Protein AF-A0A920JNF4-F1 (afdb_monomer_lite)

Foldseek 3Di:
DPPPCVVVVVVLVVQLVVDPDPVSLVVSLCCQPNCPHPLVVLLVVLVPDDPVVNVVSVVVSVVSNVVSVVSSVVSVVVVVPPD

Structure (mmCIF, N/CA/C/O backbone):
data_AF-A0A920JNF4-F1
#
_entry.id   AF-A0A920JNF4-F1
#
loop_
_atom_site.group_PDB
_atom_site.id
_atom_site.type_symbol
_atom_site.label_atom_id
_atom_site.label_alt_id
_atom_site.label_comp_id
_atom_site.label_asym_id
_atom_site.label_entity_id
_atom_site.label_seq_id
_atom_site.pdbx_PDB_ins_code
_atom_site.Cartn_x
_atom_site.Cartn_y
_atom_site.Cartn_z
_atom_site.occupancy
_atom_site.B_iso_or_equiv
_atom_site.auth_seq_id
_atom_site.auth_comp_id
_atom_site.auth_asym_id
_atom_site.auth_atom_id
_atom_site.pdbx_PDB_model_num
ATOM 1 N N . MET A 1 1 ? -10.647 17.371 3.585 1.00 35.12 1 MET A N 1
ATOM 2 C CA . MET A 1 1 ? -10.683 16.187 2.698 1.00 35.12 1 MET A CA 1
ATOM 3 C C . MET A 1 1 ? -9.297 15.559 2.749 1.00 35.12 1 MET A C 1
ATOM 5 O O . MET A 1 1 ? -8.333 16.288 2.573 1.00 35.12 1 MET A O 1
ATOM 9 N N . ASN A 1 2 ? -9.191 14.284 3.141 1.00 41.91 2 ASN A N 1
ATOM 10 C CA . ASN A 1 2 ? -7.923 13.590 3.410 1.00 41.91 2 ASN A CA 1
ATOM 11 C C . ASN A 1 2 ? -7.211 13.225 2.096 1.00 41.91 2 ASN A C 1
ATOM 13 O O . ASN A 1 2 ? -7.511 12.199 1.493 1.00 41.91 2 ASN A O 1
ATOM 17 N N . THR A 1 3 ? -6.286 14.073 1.645 1.00 41.19 3 THR A N 1
ATOM 18 C CA . THR A 1 3 ? -5.610 13.944 0.338 1.00 41.19 3 THR A CA 1
ATOM 19 C C . THR A 1 3 ? -4.205 13.324 0.417 1.00 41.19 3 THR A C 1
ATOM 21 O O . THR A 1 3 ? -3.434 13.440 -0.529 1.00 41.19 3 THR A O 1
ATOM 24 N N . SER A 1 4 ? -3.823 12.665 1.518 1.00 57.12 4 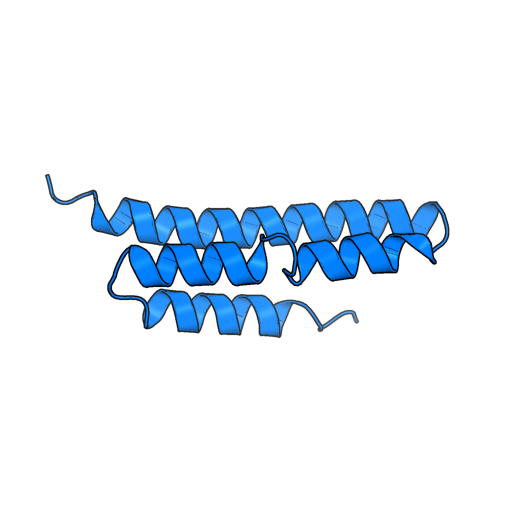SER A N 1
ATOM 25 C CA . SER A 1 4 ? -2.426 12.217 1.706 1.00 57.12 4 SER A CA 1
ATOM 26 C C . SER A 1 4 ? -2.041 10.951 0.926 1.00 57.12 4 SER A C 1
ATOM 28 O O . SER A 1 4 ? -0.861 10.722 0.673 1.00 57.12 4 SER A O 1
ATOM 30 N N . TYR A 1 5 ? -3.005 10.127 0.505 1.00 63.75 5 TYR A N 1
ATOM 31 C CA . TYR A 1 5 ? -2.706 8.810 -0.082 1.00 63.75 5 TYR A CA 1
ATOM 32 C C . TYR A 1 5 ? -2.677 8.779 -1.612 1.00 63.75 5 TYR A C 1
ATOM 34 O O . TYR A 1 5 ? -2.062 7.882 -2.189 1.00 63.75 5 TYR A O 1
ATOM 42 N N . SER A 1 6 ? -3.293 9.755 -2.284 1.00 68.50 6 SER A N 1
ATOM 43 C CA . SER A 1 6 ? -3.264 9.844 -3.749 1.00 68.50 6 SER A CA 1
ATOM 44 C C . SER A 1 6 ? -1.841 10.039 -4.270 1.00 68.50 6 SER A C 1
ATOM 46 O O . SER A 1 6 ? -1.456 9.400 -5.246 1.00 68.50 6 SER A O 1
ATOM 48 N N . SER A 1 7 ? -1.035 10.850 -3.579 1.00 74.06 7 SER A N 1
ATOM 49 C CA . SER A 1 7 ? 0.378 11.038 -3.922 1.00 74.06 7 SER A CA 1
ATOM 50 C C . SER A 1 7 ? 1.173 9.745 -3.766 1.00 74.06 7 SER A C 1
ATOM 52 O O . SER A 1 7 ? 1.972 9.423 -4.636 1.00 74.06 7 SER A O 1
ATOM 54 N N . LEU A 1 8 ? 0.897 8.959 -2.718 1.00 73.50 8 LEU A N 1
ATOM 55 C CA . LEU A 1 8 ? 1.570 7.683 -2.470 1.00 73.50 8 LEU A CA 1
ATOM 56 C C . LEU A 1 8 ? 1.289 6.661 -3.581 1.00 73.50 8 LEU A C 1
ATOM 58 O O . LEU A 1 8 ? 2.204 5.993 -4.056 1.00 73.50 8 LEU A O 1
ATOM 62 N N . LEU A 1 9 ? 0.027 6.553 -4.007 1.00 76.06 9 LEU A N 1
ATOM 63 C CA . LEU A 1 9 ? -0.368 5.676 -5.112 1.00 76.06 9 LEU A CA 1
ATOM 64 C C . LEU A 1 9 ? 0.246 6.128 -6.438 1.00 76.06 9 LEU A C 1
ATOM 66 O O . LEU A 1 9 ? 0.716 5.292 -7.202 1.00 76.06 9 LEU A O 1
ATOM 70 N N . ASN A 1 10 ? 0.289 7.436 -6.691 1.00 82.00 10 ASN A N 1
ATOM 71 C CA . ASN A 1 10 ? 0.902 7.992 -7.892 1.00 82.00 10 ASN A CA 1
ATOM 72 C C . ASN A 1 10 ? 2.421 7.737 -7.940 1.00 82.00 10 ASN A C 1
ATOM 74 O O . ASN A 1 10 ? 2.944 7.354 -8.985 1.00 82.00 10 ASN A O 1
ATOM 78 N N . ASP A 1 11 ? 3.125 7.896 -6.816 1.00 80.75 11 ASP A N 1
ATOM 79 C CA . ASP A 1 11 ? 4.555 7.574 -6.699 1.00 80.75 11 ASP A CA 1
ATOM 80 C C . ASP A 1 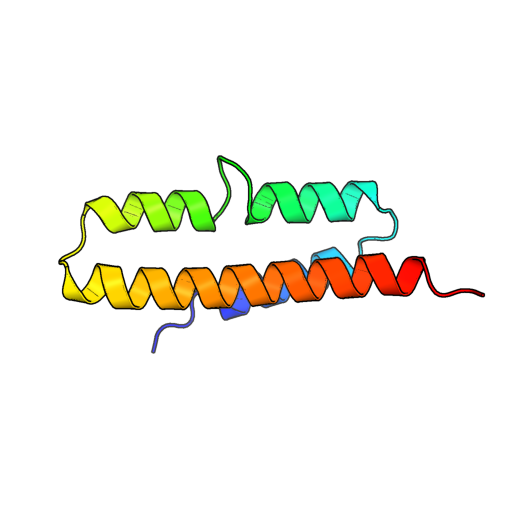11 ? 4.824 6.082 -6.902 1.00 80.75 11 ASP A C 1
ATOM 82 O O . ASP A 1 11 ? 5.749 5.691 -7.622 1.00 80.75 11 ASP A O 1
ATOM 86 N N . LEU A 1 12 ? 3.971 5.237 -6.317 1.00 81.94 12 LEU A N 1
ATOM 87 C CA . LEU A 1 12 ? 4.039 3.798 -6.510 1.00 81.94 12 LEU A CA 1
ATOM 88 C C . LEU A 1 12 ? 3.826 3.429 -7.977 1.00 81.94 12 LEU A C 1
ATOM 90 O O . LEU A 1 12 ? 4.589 2.641 -8.522 1.00 81.94 12 LEU A O 1
ATOM 94 N N . GLN A 1 13 ? 2.827 4.017 -8.630 1.00 81.19 13 GLN A N 1
ATOM 95 C CA . GLN A 1 13 ? 2.503 3.737 -10.023 1.00 81.19 13 GLN A CA 1
ATOM 96 C C . GLN A 1 13 ? 3.618 4.201 -10.967 1.00 81.19 13 GLN A C 1
ATOM 98 O O . GLN A 1 13 ? 4.006 3.447 -11.852 1.00 81.19 13 GLN A O 1
ATOM 103 N N . LYS A 1 14 ? 4.223 5.371 -10.719 1.00 83.56 14 LYS A N 1
ATOM 104 C CA . LYS A 1 14 ? 5.435 5.811 -11.429 1.00 83.56 14 LYS A CA 1
ATOM 105 C C . LYS A 1 14 ? 6.609 4.862 -11.209 1.00 83.56 14 LYS A C 1
ATOM 107 O O . LYS A 1 14 ? 7.302 4.528 -12.167 1.00 83.56 14 LYS A O 1
ATOM 112 N N . SER A 1 15 ? 6.831 4.417 -9.973 1.00 82.25 15 SER A N 1
ATOM 113 C CA . SER A 1 15 ? 7.903 3.466 -9.664 1.00 82.25 15 SER A CA 1
ATOM 114 C C . SER A 1 15 ? 7.661 2.123 -10.352 1.00 82.25 15 SER A C 1
ATOM 116 O O . SER A 1 15 ? 8.587 1.559 -10.917 1.00 82.25 15 SER A O 1
ATOM 118 N N . LEU A 1 16 ? 6.415 1.642 -10.383 1.00 81.12 16 LEU A N 1
ATOM 119 C CA . LEU A 1 16 ? 6.004 0.438 -11.110 1.00 81.12 16 L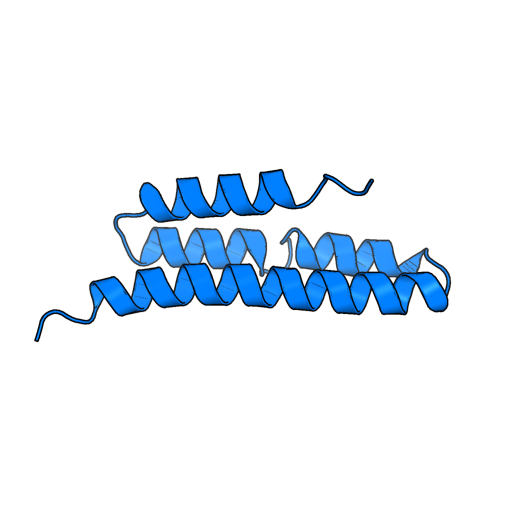EU A CA 1
ATOM 120 C C . LEU A 1 16 ? 6.157 0.570 -12.625 1.00 81.12 16 LEU A C 1
ATOM 122 O O . LEU A 1 16 ? 6.430 -0.424 -13.295 1.00 81.12 16 LEU A O 1
ATOM 126 N N . ASP A 1 17 ? 5.959 1.763 -13.178 1.00 80.31 17 ASP A N 1
ATOM 127 C CA . ASP A 1 17 ? 6.132 2.017 -14.607 1.00 80.31 17 ASP A CA 1
ATOM 128 C C . ASP A 1 17 ? 7.612 2.007 -15.009 1.00 80.31 17 ASP A C 1
ATOM 130 O O . ASP A 1 17 ? 7.987 1.339 -15.970 1.00 80.31 17 ASP A O 1
ATOM 134 N N . ASN A 1 18 ? 8.464 2.635 -14.191 1.00 79.25 18 ASN A N 1
ATOM 135 C CA . ASN A 1 18 ? 9.922 2.634 -14.360 1.00 79.25 18 ASN A CA 1
ATOM 136 C C . ASN A 1 18 ? 10.576 1.292 -13.990 1.00 79.25 18 ASN A C 1
ATOM 138 O O . ASN A 1 18 ? 11.700 1.000 -14.404 1.00 79.25 18 ASN A O 1
ATOM 142 N N . CYS A 1 19 ? 9.892 0.466 -13.201 1.00 78.25 19 CYS A N 1
ATOM 143 C CA . CYS A 1 19 ? 10.396 -0.819 -12.757 1.00 78.25 19 CYS A CA 1
ATOM 144 C C . CYS A 1 19 ? 10.407 -1.831 -13.913 1.00 78.25 19 CYS A C 1
ATOM 146 O O . CYS A 1 19 ? 9.387 -2.419 -14.271 1.00 78.25 19 CYS A O 1
ATOM 148 N N . THR A 1 20 ? 11.596 -2.078 -14.456 1.00 73.81 20 THR A N 1
ATOM 149 C CA . THR A 1 20 ? 11.857 -3.042 -15.540 1.00 73.81 20 THR A CA 1
ATOM 150 C C . THR A 1 20 ? 12.383 -4.391 -15.045 1.00 73.81 20 THR A C 1
ATOM 152 O O . THR A 1 20 ? 12.541 -5.319 -15.834 1.00 73.81 20 THR A O 1
ATOM 155 N N . SER A 1 21 ? 12.646 -4.527 -13.742 1.00 78.25 21 SER A N 1
ATOM 156 C CA . SER A 1 21 ? 13.224 -5.733 -13.147 1.00 78.25 21 SER A CA 1
ATOM 157 C C . SER A 1 21 ? 12.460 -6.162 -11.900 1.00 78.25 21 SER A C 1
ATOM 159 O O . SER A 1 21 ? 12.150 -5.338 -11.040 1.00 78.25 21 SER A O 1
ATOM 161 N N . SER A 1 22 ? 12.231 -7.469 -11.745 1.00 76.94 22 SER A N 1
ATOM 162 C CA . SER A 1 22 ? 11.549 -8.050 -10.579 1.00 76.94 22 SER A CA 1
ATOM 163 C C . SER A 1 22 ? 12.187 -7.654 -9.242 1.00 76.94 22 SER A C 1
ATOM 165 O O . SER A 1 22 ? 11.506 -7.606 -8.220 1.00 76.94 22 SER A O 1
ATOM 167 N N . ASN A 1 23 ? 13.480 -7.318 -9.242 1.00 80.44 23 ASN A N 1
ATOM 168 C CA . ASN A 1 23 ? 14.204 -6.897 -8.045 1.00 80.44 23 ASN A CA 1
ATOM 169 C C . ASN A 1 23 ? 13.788 -5.499 -7.548 1.00 80.44 23 ASN A C 1
ATOM 171 O O . ASN A 1 23 ? 13.617 -5.293 -6.345 1.00 80.44 23 ASN A O 1
ATOM 175 N N . GLU A 1 24 ? 13.596 -4.544 -8.463 1.00 82.44 24 GLU A N 1
ATOM 176 C CA . GLU A 1 24 ? 13.106 -3.194 -8.136 1.00 82.44 24 GLU A CA 1
ATOM 177 C C . GLU A 1 24 ? 11.658 -3.259 -7.645 1.00 82.44 24 GLU A C 1
ATOM 179 O O . GLU A 1 24 ? 11.304 -2.628 -6.651 1.00 82.44 24 GLU A O 1
ATOM 184 N N . LEU A 1 25 ? 10.851 -4.128 -8.256 1.00 82.25 25 LEU A N 1
ATOM 185 C CA . LEU A 1 25 ? 9.467 -4.361 -7.864 1.00 82.25 25 LEU A CA 1
ATOM 186 C C . LEU A 1 25 ? 9.381 -4.836 -6.405 1.00 82.25 25 LEU A C 1
ATOM 188 O O . LEU A 1 25 ? 8.601 -4.315 -5.603 1.00 82.25 25 LEU A O 1
ATOM 192 N N . TYR A 1 26 ? 10.238 -5.793 -6.042 1.00 80.62 26 TYR A N 1
ATOM 193 C CA . TYR A 1 26 ? 10.350 -6.308 -4.680 1.00 80.62 26 TYR A CA 1
ATOM 194 C C . TYR A 1 26 ? 10.867 -5.256 -3.694 1.00 80.62 26 TYR A C 1
ATOM 196 O O . TYR A 1 26 ? 10.386 -5.195 -2.559 1.00 80.62 26 TYR A O 1
ATOM 204 N N . LYS A 1 27 ? 11.808 -4.401 -4.113 1.00 83.00 27 LYS A N 1
ATOM 205 C CA . LYS A 1 27 ? 12.264 -3.254 -3.314 1.00 83.00 27 LYS A CA 1
ATOM 206 C C . LYS A 1 27 ? 11.133 -2.276 -3.046 1.00 83.00 27 LYS A C 1
ATOM 208 O O . LYS A 1 27 ? 10.937 -1.924 -1.891 1.00 83.00 27 LYS A O 1
ATOM 213 N N . ILE A 1 28 ? 10.369 -1.882 -4.064 1.00 82.69 28 ILE A N 1
ATOM 214 C CA . ILE A 1 28 ? 9.207 -0.995 -3.916 1.00 82.69 28 ILE A CA 1
ATOM 215 C C . ILE A 1 28 ? 8.216 -1.640 -2.944 1.00 82.69 28 ILE A C 1
ATOM 217 O O . ILE A 1 28 ? 7.873 -1.049 -1.925 1.00 82.69 28 ILE A O 1
ATOM 221 N N . LYS A 1 29 ? 7.850 -2.906 -3.154 1.00 81.44 29 LYS A N 1
ATOM 222 C CA . LYS A 1 29 ? 6.991 -3.643 -2.216 1.00 81.44 29 LYS A CA 1
ATOM 223 C C . LYS A 1 29 ? 7.515 -3.586 -0.780 1.00 81.44 29 LYS A C 1
ATOM 225 O O . LYS A 1 29 ? 6.759 -3.284 0.137 1.00 81.44 29 LYS A O 1
ATOM 230 N N . SER A 1 30 ? 8.804 -3.842 -0.579 1.00 81.50 30 SER A N 1
ATOM 231 C CA . SER A 1 30 ? 9.437 -3.837 0.743 1.00 81.50 30 SER A CA 1
ATOM 232 C C . SER A 1 30 ? 9.536 -2.431 1.352 1.00 81.50 30 SER A C 1
ATOM 234 O O . SER A 1 30 ? 9.364 -2.266 2.554 1.00 81.50 30 SER A O 1
ATOM 236 N N . THR A 1 31 ? 9.734 -1.388 0.551 1.00 79.88 31 THR A N 1
ATOM 237 C CA . THR A 1 31 ? 9.754 0.004 1.022 1.00 79.88 31 THR A CA 1
ATOM 238 C C . THR A 1 31 ? 8.364 0.470 1.448 1.00 79.88 31 THR A C 1
ATOM 240 O O . THR A 1 31 ? 8.240 1.191 2.432 1.00 79.88 31 THR A O 1
ATOM 243 N N . PHE A 1 32 ? 7.303 0.031 0.767 1.00 76.50 32 PHE A N 1
ATOM 244 C CA . PHE A 1 32 ? 5.933 0.448 1.080 1.00 76.50 32 PHE A CA 1
ATOM 245 C C . PHE A 1 32 ? 5.267 -0.430 2.158 1.00 76.50 32 PHE A C 1
ATOM 247 O O . PHE A 1 32 ? 4.612 0.101 3.059 1.00 76.50 32 PHE A O 1
ATOM 254 N N . LEU A 1 33 ? 5.463 -1.756 2.110 1.00 73.62 33 LEU A N 1
ATOM 255 C CA . LEU A 1 33 ? 4.867 -2.740 3.030 1.00 73.62 33 LEU A CA 1
ATOM 256 C C . LEU A 1 33 ? 5.826 -3.312 4.088 1.00 73.62 33 LEU A C 1
ATOM 258 O O . LEU A 1 33 ? 5.383 -4.051 4.968 1.00 73.62 33 LEU A O 1
ATOM 262 N N . GLY A 1 34 ? 7.128 -3.051 4.006 1.00 67.69 34 GLY A N 1
ATOM 263 C CA . GLY A 1 34 ? 8.107 -3.661 4.907 1.00 67.69 34 GLY A CA 1
ATOM 264 C C . GLY A 1 34 ? 8.088 -3.089 6.324 1.00 67.69 34 GLY A C 1
ATOM 265 O O . GLY A 1 34 ? 7.286 -2.230 6.684 1.00 67.69 34 GLY A O 1
ATOM 266 N N . LYS A 1 35 ? 9.037 -3.552 7.148 1.00 54.72 35 LYS A N 1
ATOM 267 C CA . LYS A 1 35 ? 9.140 -3.208 8.583 1.00 54.72 35 LYS A CA 1
ATOM 268 C C . LYS A 1 35 ? 9.295 -1.708 8.885 1.00 54.72 35 LYS A C 1
ATOM 270 O O . LYS A 1 35 ? 8.990 -1.301 9.998 1.00 54.72 35 LYS A O 1
ATOM 275 N N . LYS A 1 36 ? 9.771 -0.906 7.925 1.00 52.94 36 LYS A N 1
ATOM 276 C CA . LYS A 1 36 ? 9.845 0.570 7.994 1.00 52.94 36 LYS A CA 1
ATOM 277 C C . LYS A 1 36 ? 8.932 1.255 6.966 1.00 52.94 36 LYS A C 1
ATOM 279 O O . LYS A 1 36 ? 9.144 2.416 6.638 1.00 52.94 36 LYS A O 1
ATOM 284 N N . GLY A 1 37 ? 7.973 0.526 6.402 1.00 65.56 37 GLY A N 1
ATOM 285 C CA . GLY A 1 37 ? 7.110 1.059 5.360 1.00 65.56 37 GLY A CA 1
ATOM 286 C C . GLY A 1 37 ? 6.099 2.063 5.893 1.00 65.56 37 GLY A C 1
ATOM 287 O O . GLY A 1 37 ? 5.816 2.101 7.093 1.00 65.56 37 GLY A O 1
ATOM 288 N N . ILE A 1 38 ? 5.521 2.848 4.979 1.00 69.88 38 ILE A N 1
ATOM 289 C CA . ILE A 1 38 ? 4.505 3.862 5.298 1.00 69.88 38 ILE A CA 1
ATOM 290 C C . ILE A 1 38 ? 3.379 3.244 6.138 1.00 69.88 38 ILE A C 1
ATOM 292 O O . ILE A 1 38 ? 2.942 3.835 7.121 1.00 69.88 38 ILE A O 1
ATOM 296 N N . LEU A 1 39 ? 2.981 2.006 5.826 1.00 71.12 39 LEU A N 1
ATOM 297 C CA . LEU A 1 39 ? 1.971 1.282 6.595 1.00 71.12 39 LEU A CA 1
ATOM 298 C C . LEU A 1 39 ? 2.407 1.009 8.037 1.00 71.12 39 LEU A C 1
ATOM 300 O O . LEU A 1 39 ? 1.609 1.195 8.944 1.00 71.12 39 LEU A O 1
ATOM 304 N N . ALA A 1 40 ? 3.654 0.595 8.272 1.00 70.94 40 ALA A N 1
ATOM 305 C CA . ALA A 1 40 ? 4.151 0.320 9.619 1.00 70.94 40 ALA A CA 1
ATOM 306 C C . ALA A 1 40 ? 4.222 1.599 10.472 1.00 70.94 40 ALA A C 1
ATOM 308 O O . ALA A 1 40 ? 3.809 1.569 11.631 1.00 70.94 40 ALA A O 1
ATOM 309 N N . SER A 1 41 ? 4.662 2.728 9.896 1.00 70.19 41 SER A N 1
ATOM 310 C CA . SER A 1 41 ? 4.609 4.033 10.579 1.00 70.19 41 SER A CA 1
ATOM 311 C C . SER A 1 41 ? 3.179 4.445 10.901 1.00 70.19 41 SER A C 1
ATOM 313 O O . SER A 1 41 ? 2.903 4.817 12.035 1.00 70.19 41 SER A O 1
ATOM 315 N N . GLN A 1 42 ? 2.252 4.297 9.956 1.00 70.88 42 GLN A N 1
ATOM 316 C CA . GLN A 1 42 ? 0.846 4.649 10.163 1.00 70.88 42 GLN A CA 1
ATOM 317 C C . GLN A 1 42 ? 0.157 3.730 11.190 1.00 70.88 42 GLN A C 1
ATOM 319 O O . GLN A 1 42 ? -0.634 4.185 12.015 1.00 70.88 42 GLN A O 1
ATOM 324 N N . PHE A 1 43 ? 0.517 2.441 11.225 1.00 70.94 43 PHE A N 1
ATOM 325 C CA . PHE A 1 43 ? 0.116 1.519 12.293 1.00 70.94 43 PHE A CA 1
ATOM 326 C C . PHE A 1 43 ? 0.697 1.901 13.659 1.00 70.94 43 PHE A C 1
ATOM 328 O O . PHE A 1 43 ? 0.054 1.668 14.682 1.00 70.94 43 PHE A O 1
ATOM 335 N N . ASN A 1 44 ? 1.890 2.493 13.695 1.00 68.81 44 ASN A N 1
ATOM 336 C CA . ASN A 1 44 ? 2.497 2.969 14.932 1.00 68.81 44 ASN A CA 1
ATOM 337 C C . ASN A 1 44 ? 1.896 4.310 15.391 1.00 68.81 44 ASN A C 1
ATOM 339 O O . ASN A 1 44 ? 1.670 4.495 16.586 1.00 68.81 44 ASN A O 1
ATOM 343 N N . GLU A 1 45 ? 1.543 5.203 14.462 1.00 68.38 45 GLU A N 1
ATOM 344 C CA . GLU A 1 45 ? 0.753 6.413 14.736 1.00 68.38 45 GLU A CA 1
ATOM 345 C C . GLU A 1 45 ? -0.639 6.063 15.284 1.00 68.38 45 GLU A C 1
ATOM 347 O O . GLU A 1 45 ? -1.138 6.746 16.180 1.00 68.38 45 GLU A O 1
ATOM 352 N N . MET A 1 46 ? -1.201 4.909 14.890 1.00 69.06 46 MET A N 1
ATOM 353 C CA . MET A 1 46 ? -2.431 4.359 15.476 1.00 69.06 46 MET A CA 1
ATOM 354 C C . MET A 1 46 ? -2.372 4.042 16.976 1.00 69.06 46 MET A C 1
ATOM 356 O O . MET A 1 46 ? -3.410 3.778 17.590 1.00 69.06 46 MET A O 1
ATOM 360 N N . ARG A 1 47 ? -1.191 4.070 17.601 1.00 64.50 47 ARG A N 1
ATOM 361 C CA . ARG A 1 47 ? -1.054 3.893 19.051 1.00 64.50 47 ARG A CA 1
ATOM 362 C C . ARG A 1 47 ? -1.540 5.108 19.851 1.00 64.50 47 ARG A C 1
ATOM 364 O O . ARG A 1 47 ? -1.890 4.930 21.012 1.00 64.50 47 ARG A O 1
ATOM 371 N N . ASN A 1 48 ? -1.585 6.297 19.243 1.00 64.06 48 ASN A N 1
ATOM 372 C CA . ASN A 1 48 ? -1.946 7.557 19.911 1.00 64.06 48 ASN A CA 1
ATOM 373 C C . ASN A 1 48 ? -3.374 8.056 19.625 1.00 64.06 48 ASN A C 1
ATOM 375 O O . ASN A 1 48 ? -3.754 9.114 20.115 1.00 64.06 48 ASN A O 1
ATOM 379 N N . ILE A 1 49 ? -4.175 7.316 18.855 1.00 67.56 49 ILE A N 1
ATOM 380 C CA . ILE A 1 49 ? -5.526 7.732 18.442 1.00 67.56 49 ILE A CA 1
ATOM 381 C C . ILE A 1 49 ? -6.611 6.901 19.122 1.00 67.56 49 ILE A C 1
ATOM 383 O O . ILE A 1 49 ? -6.447 5.709 19.392 1.00 67.56 49 ILE A O 1
ATOM 387 N N . SER A 1 50 ? -7.745 7.555 19.373 1.00 72.44 50 SER A N 1
ATOM 388 C CA . SER A 1 50 ? -8.936 6.969 19.988 1.00 72.44 50 SER A CA 1
ATOM 389 C C . SER A 1 50 ? -9.458 5.744 19.226 1.00 72.44 50 SER A C 1
ATOM 391 O O . SER A 1 50 ? -9.293 5.623 18.012 1.00 72.44 50 SER A O 1
ATOM 393 N N . HIS A 1 51 ? -10.139 4.841 19.942 1.00 70.06 51 HIS A N 1
ATOM 394 C CA . HIS A 1 51 ? -10.664 3.566 19.424 1.00 70.06 51 HIS A CA 1
ATOM 395 C C . HIS A 1 51 ? -11.459 3.683 18.111 1.00 70.06 51 HIS A C 1
A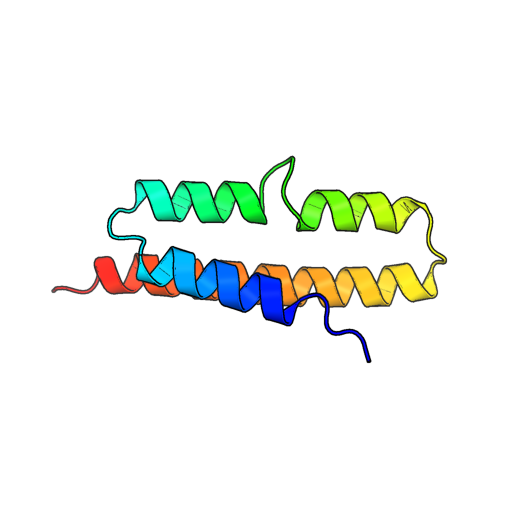TOM 397 O O . HIS A 1 51 ? -11.418 2.771 17.285 1.00 70.06 51 HIS A O 1
ATOM 403 N N . GLU A 1 52 ? -12.167 4.793 17.916 1.00 73.25 52 GLU A N 1
ATOM 404 C CA . GLU A 1 52 ? -12.998 5.048 16.739 1.00 73.25 52 GLU A CA 1
ATOM 405 C C . GLU A 1 52 ? -12.158 5.357 15.484 1.00 73.25 52 GLU A C 1
ATOM 407 O O . GLU A 1 52 ? -12.293 4.690 14.455 1.00 73.25 52 GLU A O 1
ATOM 412 N N . GLU A 1 53 ? -11.201 6.281 15.603 1.00 74.31 53 GLU A N 1
ATOM 413 C CA . GLU A 1 53 ? -10.235 6.636 14.552 1.00 74.31 53 GLU A CA 1
ATOM 414 C C . GLU A 1 53 ? -9.320 5.459 14.213 1.00 74.31 53 GLU A C 1
ATOM 416 O O . GLU A 1 53 ? -9.058 5.185 13.044 1.00 74.31 53 GLU A O 1
ATOM 421 N N . LYS A 1 54 ? -8.909 4.680 15.221 1.00 77.69 54 LYS A N 1
ATOM 422 C CA . LYS A 1 54 ? -8.100 3.470 15.032 1.00 77.69 54 LYS A CA 1
ATOM 423 C C . LYS A 1 54 ? -8.785 2.452 14.116 1.00 77.69 54 LYS A C 1
ATOM 425 O O . LYS A 1 54 ? -8.130 1.794 13.309 1.00 77.69 54 LYS A O 1
ATOM 430 N N . LYS A 1 55 ? -10.111 2.321 14.214 1.00 78.38 55 LYS A N 1
ATOM 431 C CA . LYS A 1 55 ? -10.894 1.413 13.365 1.00 78.38 55 LYS A CA 1
ATOM 432 C C . LYS A 1 55 ? -10.952 1.916 11.920 1.00 78.38 55 LYS A C 1
ATOM 434 O O . LYS A 1 55 ? -10.727 1.128 11.002 1.00 78.38 55 LYS A O 1
ATOM 439 N N . LYS A 1 56 ? -11.195 3.218 11.727 1.00 79.62 56 LYS A N 1
ATOM 440 C CA . LYS A 1 56 ? -11.196 3.874 10.408 1.00 79.62 56 LYS A CA 1
ATOM 441 C C . LYS A 1 56 ? -9.833 3.788 9.728 1.00 79.62 56 LYS A C 1
ATOM 443 O O . LYS A 1 56 ? -9.747 3.297 8.607 1.00 79.62 56 LYS A O 1
ATOM 448 N N . LEU A 1 57 ? -8.770 4.184 10.425 1.00 75.69 57 LEU A N 1
ATOM 449 C CA . LEU A 1 57 ? -7.408 4.150 9.898 1.00 75.69 57 LEU A CA 1
ATOM 450 C C . LEU A 1 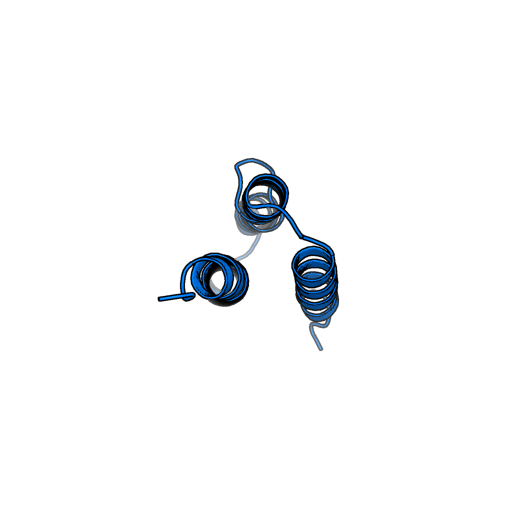57 ? -6.936 2.728 9.623 1.00 75.69 57 LEU A C 1
ATOM 452 O O . LEU A 1 57 ? -6.349 2.486 8.576 1.00 75.69 57 LEU A O 1
ATOM 456 N N . GLY A 1 58 ? -7.254 1.760 10.485 1.00 77.00 58 GLY A N 1
ATOM 457 C CA . GLY A 1 58 ? -6.946 0.356 10.221 1.00 77.00 58 GLY A CA 1
ATOM 458 C C . GLY A 1 58 ? -7.607 -0.158 8.938 1.00 77.00 58 GLY A C 1
ATOM 459 O O . GLY A 1 58 ? -6.960 -0.840 8.143 1.00 77.00 58 GLY A O 1
ATOM 460 N N . GLN A 1 59 ? -8.873 0.198 8.700 1.00 80.88 59 GLN A N 1
ATOM 461 C CA . GLN A 1 59 ? -9.577 -0.155 7.463 1.00 80.88 59 GLN A CA 1
ATOM 462 C C . GLN A 1 59 ? -8.994 0.554 6.235 1.00 80.88 59 GLN A C 1
ATOM 464 O O . GLN A 1 59 ? -8.801 -0.083 5.198 1.00 80.88 59 GLN A O 1
ATOM 469 N N . GLU A 1 60 ? -8.690 1.845 6.352 1.00 79.81 60 GLU A N 1
ATOM 470 C CA . GLU A 1 60 ? -8.122 2.652 5.271 1.00 79.81 60 GLU A CA 1
ATOM 471 C C . GLU A 1 60 ? -6.722 2.156 4.879 1.00 79.81 60 GLU A C 1
ATOM 473 O O . GLU A 1 60 ? -6.457 1.884 3.706 1.00 79.81 60 GLU A O 1
ATOM 478 N N . LEU A 1 61 ? -5.859 1.908 5.868 1.00 78.19 61 LEU A N 1
ATOM 479 C CA . LEU A 1 61 ? -4.526 1.341 5.671 1.00 78.19 61 LEU A CA 1
ATOM 480 C C . LEU A 1 61 ? -4.589 -0.036 5.028 1.00 78.19 61 LEU A C 1
ATOM 482 O O . LEU A 1 61 ? -3.804 -0.322 4.128 1.00 78.19 61 LEU A O 1
ATOM 486 N N . ASN A 1 62 ? -5.525 -0.888 5.449 1.00 80.88 62 ASN A N 1
ATOM 487 C CA . ASN A 1 62 ? -5.664 -2.214 4.861 1.00 80.88 62 ASN A CA 1
ATOM 488 C C . ASN A 1 62 ? -6.147 -2.144 3.399 1.00 80.88 62 ASN A C 1
ATOM 490 O O . ASN A 1 62 ? -5.663 -2.901 2.555 1.00 80.88 62 ASN A O 1
ATOM 494 N N . LYS A 1 63 ? -7.035 -1.194 3.065 1.00 83.25 63 LYS A N 1
ATOM 495 C CA . LYS A 1 63 ? -7.431 -0.907 1.674 1.00 83.25 63 LYS A CA 1
ATOM 496 C C . LYS A 1 63 ? -6.241 -0.467 0.829 1.00 83.25 63 LYS A C 1
ATOM 498 O O . LYS A 1 63 ? -6.014 -1.030 -0.237 1.00 83.25 63 LYS A O 1
ATOM 503 N N . ILE A 1 64 ? -5.466 0.504 1.307 1.00 78.75 64 ILE A N 1
ATOM 504 C CA . ILE A 1 64 ? -4.310 1.044 0.576 1.00 78.75 64 ILE A CA 1
ATOM 505 C C . ILE A 1 64 ? -3.229 -0.023 0.412 1.00 78.75 64 ILE A C 1
ATOM 507 O O . ILE A 1 64 ? -2.703 -0.203 -0.683 1.00 78.75 64 ILE A O 1
ATOM 511 N N . LYS A 1 65 ? -2.949 -0.782 1.476 1.00 80.12 65 LYS A N 1
ATOM 512 C CA . LYS A 1 65 ? -2.054 -1.940 1.438 1.00 80.12 65 LYS A CA 1
ATOM 513 C C . LYS A 1 65 ? -2.448 -2.897 0.319 1.00 80.12 65 LYS A C 1
ATOM 515 O O . LYS A 1 65 ? -1.602 -3.277 -0.481 1.00 80.12 65 LYS A O 1
ATOM 520 N N . THR A 1 66 ? -3.730 -3.249 0.261 1.00 83.50 66 THR A N 1
ATOM 521 C CA . THR A 1 66 ? -4.265 -4.175 -0.740 1.00 83.50 66 THR A CA 1
ATOM 522 C C . THR A 1 66 ? -4.153 -3.600 -2.150 1.00 83.50 66 THR A C 1
ATOM 524 O O . THR A 1 66 ? -3.711 -4.307 -3.045 1.00 83.50 66 THR A O 1
ATOM 527 N N . GLN A 1 67 ? -4.476 -2.318 -2.351 1.00 83.19 67 GLN A N 1
ATOM 528 C CA . GLN A 1 67 ? -4.342 -1.633 -3.646 1.00 83.19 67 GLN A CA 1
ATOM 529 C C . GLN A 1 67 ? -2.896 -1.653 -4.155 1.00 83.19 67 GLN A C 1
ATOM 531 O O . GLN A 1 67 ? -2.641 -1.986 -5.308 1.00 83.19 67 GLN A O 1
ATOM 536 N N . ILE A 1 68 ? -1.943 -1.332 -3.278 1.00 81.06 68 ILE A N 1
ATOM 537 C CA . ILE A 1 68 ? -0.516 -1.345 -3.601 1.00 81.06 68 ILE A CA 1
ATOM 538 C C . ILE A 1 68 ? -0.052 -2.767 -3.931 1.00 81.06 68 ILE A C 1
ATOM 540 O O . ILE A 1 68 ? 0.630 -2.983 -4.931 1.00 81.06 68 ILE A O 1
ATOM 544 N N . GLU A 1 69 ? -0.419 -3.740 -3.097 1.00 82.31 69 GLU A N 1
ATOM 545 C CA . GLU A 1 69 ? -0.027 -5.135 -3.285 1.00 82.31 69 GLU A CA 1
ATOM 546 C C . GLU A 1 69 ? -0.620 -5.719 -4.574 1.00 82.31 69 GLU A C 1
ATOM 548 O O . GLU A 1 69 ? 0.082 -6.434 -5.286 1.00 82.31 69 GLU A O 1
ATOM 553 N N . LEU A 1 70 ? -1.862 -5.359 -4.917 1.00 85.38 70 LEU A N 1
ATOM 554 C CA . LEU A 1 70 ? -2.504 -5.707 -6.185 1.00 85.38 70 LEU A CA 1
ATOM 555 C C . LEU A 1 70 ? -1.780 -5.084 -7.378 1.00 85.38 70 LEU A C 1
ATOM 557 O O . LEU A 1 70 ? -1.410 -5.824 -8.281 1.00 85.38 70 LEU A O 1
ATOM 561 N N . ALA A 1 71 ? -1.504 -3.776 -7.362 1.00 83.44 71 ALA A N 1
ATOM 562 C CA . ALA A 1 71 ? -0.819 -3.096 -8.465 1.00 83.44 71 ALA A CA 1
ATOM 563 C C . ALA A 1 71 ? 0.583 -3.678 -8.724 1.00 83.44 71 ALA A C 1
ATOM 565 O O . ALA A 1 71 ? 0.975 -3.920 -9.867 1.00 83.44 71 ALA A O 1
ATOM 566 N N . ILE A 1 72 ? 1.326 -3.959 -7.648 1.00 81.62 72 ILE A N 1
ATOM 567 C CA . ILE A 1 72 ? 2.630 -4.626 -7.708 1.00 81.62 72 ILE A CA 1
ATOM 568 C C . ILE A 1 72 ? 2.486 -6.035 -8.287 1.00 81.62 72 ILE A C 1
ATOM 570 O O . ILE A 1 72 ? 3.215 -6.406 -9.206 1.00 81.62 72 ILE A O 1
ATOM 574 N N . ARG A 1 73 ? 1.540 -6.822 -7.765 1.00 83.06 73 ARG A N 1
ATOM 575 C CA . ARG A 1 73 ? 1.311 -8.202 -8.197 1.00 83.06 73 ARG A CA 1
ATOM 576 C C . ARG A 1 73 ? 0.848 -8.275 -9.647 1.00 83.06 73 ARG A C 1
ATOM 578 O O . ARG A 1 73 ? 1.282 -9.168 -10.360 1.00 83.06 73 ARG A O 1
ATOM 585 N N . GLU A 1 74 ? 0.009 -7.351 -10.103 1.00 83.88 74 GLU A N 1
ATOM 586 C CA . GLU A 1 74 ? -0.393 -7.248 -11.507 1.00 83.88 74 GLU A CA 1
ATOM 587 C C . GLU A 1 74 ? 0.807 -6.988 -12.414 1.00 83.88 74 GLU A C 1
ATOM 589 O O . GLU A 1 74 ? 0.965 -7.673 -13.424 1.00 83.88 74 GLU A O 1
ATOM 594 N N . LYS A 1 75 ? 1.696 -6.062 -12.035 1.00 82.25 75 LYS A N 1
ATOM 595 C CA . LYS A 1 75 ? 2.920 -5.787 -12.798 1.00 82.25 75 LYS A CA 1
ATOM 596 C C . LYS A 1 75 ? 3.859 -7.002 -12.832 1.00 8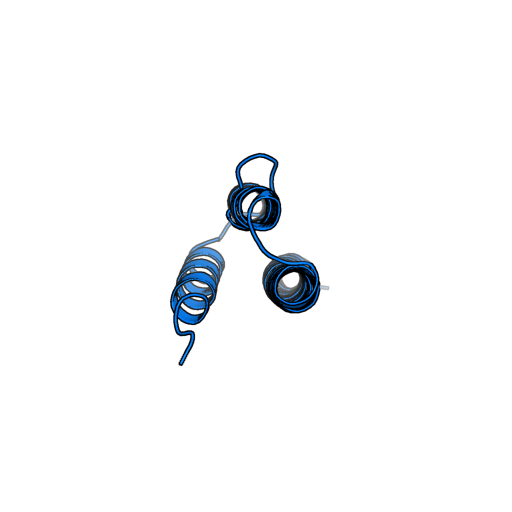2.25 75 LYS A C 1
ATOM 598 O O . LYS A 1 75 ? 4.405 -7.326 -13.890 1.00 82.25 75 LYS A O 1
ATOM 603 N N . GLU A 1 76 ? 4.008 -7.702 -11.705 1.00 78.44 76 GLU A N 1
ATOM 604 C CA . GLU A 1 76 ? 4.778 -8.951 -11.613 1.00 78.44 76 GLU A CA 1
ATOM 605 C C . GLU A 1 76 ? 4.210 -10.024 -12.552 1.00 78.44 76 GLU A C 1
ATOM 607 O O . GLU A 1 76 ? 4.930 -10.612 -13.355 1.00 78.44 76 GLU A O 1
ATOM 612 N N . ASN A 1 77 ? 2.896 -10.235 -12.496 1.00 75.38 77 ASN A N 1
ATOM 613 C CA . ASN A 1 77 ? 2.215 -11.300 -13.222 1.00 75.38 77 ASN A CA 1
ATOM 614 C C . ASN A 1 77 ? 2.119 -11.003 -14.732 1.00 75.38 77 ASN A C 1
ATOM 616 O O . ASN A 1 77 ? 2.192 -11.917 -15.551 1.00 75.38 77 ASN A O 1
ATOM 620 N N . CYS A 1 78 ? 2.026 -9.725 -15.121 1.00 65.50 78 CYS A N 1
ATOM 621 C CA . CYS A 1 78 ? 2.092 -9.293 -16.520 1.00 65.50 78 CYS A CA 1
ATOM 622 C C . CYS A 1 78 ? 3.442 -9.660 -17.163 1.00 65.50 78 CYS A C 1
ATOM 624 O O . CYS A 1 78 ? 3.486 -10.114 -18.304 1.00 65.50 78 CYS A O 1
ATOM 626 N N . SER A 1 79 ? 4.535 -9.577 -16.399 1.00 56.53 79 SER A N 1
ATOM 627 C CA . SER A 1 79 ? 5.872 -9.978 -16.862 1.00 56.53 79 SER A CA 1
ATOM 628 C C . SER A 1 79 ? 6.018 -11.498 -17.057 1.00 56.53 79 SER A C 1
ATOM 630 O O . SER A 1 79 ? 6.934 -11.938 -17.745 1.00 56.53 79 SER A O 1
ATOM 632 N N . MET A 1 80 ? 5.105 -12.297 -16.490 1.00 51.22 80 MET A N 1
ATOM 633 C CA . MET A 1 80 ? 5.146 -13.767 -16.492 1.00 51.22 80 MET A CA 1
ATOM 634 C C . MET A 1 80 ? 4.142 -14.413 -17.467 1.00 51.22 80 MET A C 1
ATOM 636 O O . MET A 1 80 ? 4.195 -15.621 -17.683 1.00 51.22 80 MET A O 1
ATOM 640 N N . ARG A 1 81 ? 3.250 -13.639 -18.106 1.00 45.19 81 ARG A N 1
ATOM 641 C CA . ARG A 1 81 ? 2.349 -14.118 -19.173 1.00 45.19 81 ARG A CA 1
ATOM 642 C C . ARG A 1 81 ? 2.878 -13.744 -20.561 1.00 45.19 81 ARG A C 1
ATOM 644 O O . ARG A 1 81 ? 2.289 -12.947 -21.282 1.00 45.19 81 ARG A O 1
ATOM 651 N N . LYS A 1 82 ? 3.989 -14.360 -20.953 1.00 42.97 82 LYS A N 1
ATOM 652 C CA . LYS A 1 82 ? 4.268 -14.655 -22.365 1.00 42.97 82 LYS A CA 1
ATOM 653 C C . LYS A 1 82 ? 4.366 -16.175 -22.487 1.00 42.97 82 LYS A C 1
ATOM 655 O O . LYS A 1 82 ? 5.447 -16.729 -22.333 1.00 42.97 82 LYS A O 1
ATOM 660 N N . SER A 1 83 ? 3.221 -16.826 -22.683 1.00 40.31 83 SER A N 1
ATOM 661 C CA . SER A 1 83 ? 3.123 -18.200 -23.192 1.00 40.31 83 SER A CA 1
ATOM 662 C C . SER A 1 83 ? 2.364 -18.166 -24.500 1.00 40.31 83 SER A C 1
ATOM 664 O O . SER A 1 83 ? 1.368 -17.409 -24.551 1.00 40.31 83 SER A O 1
#

Radius of gyration: 14.44 Å; chains: 1; bounding box: 27×34×43 Å

Sequence (83 aa):
MNTSYSSLLNDLQKSLDNCTSSNELYKIKSTFLGKKGILASQFNEMRNISHEEKKKLGQELNKIKTQIELAIREKENCSMRKS

Secondary structure (DSSP, 8-state):
---HHHHHHHHHHHHHHH--SHHHHHHHHHHHHSTTSHHHHHHHHTTSS-HHHHHHHHHHHHHHHHHHHHHHHHHHHHTT---

pLDDT: mean 72.87, std 11.71, range [35.12, 85.38]